Protein AF-A0AAD7LL39-F1 (afdb_monomer_lite)

InterPro domains:
  IPR026147 Rab3GAP catalytic subunit, conserved domain [PF13890] (1-96)
  IPR045700 Rab3GAP catalytic subunit [PTHR21422] (1-93)

Foldseek 3Di:
DQQVCLVPVPDDLLNVCCPVPVVQWAAPPPDPPPPPDDDDDDPDDPPPPRGTDGHPQCPDPPRPSVVCVVPHHNDHPVPDDDPDDPVVVVVVVVVVVVVVVVVVPD

Sequence (106 aa):
MLAFKAANPDAVFEDFIRWHSPGDWENSDIEASGSSDGLAIKDSEVNWTPRGKLSKRMSENGNLWRKIWDEAPAFPASEQKPLLDPNREGEKVNHICLHEIDMTIV

Structure (mmCIF, N/CA/C/O backbone):
data_AF-A0AAD7LL39-F1
#
_entry.id   AF-A0AAD7LL39-F1
#
loop_
_atom_site.group_PDB
_atom_site.id
_atom_site.type_symbol
_atom_site.label_atom_id
_atom_site.label_alt_id
_atom_site.label_comp_id
_atom_site.label_asym_id
_atom_site.label_entity_id
_atom_site.label_seq_id
_atom_site.pdbx_PDB_ins_code
_atom_site.Cartn_x
_atom_site.Cartn_y
_atom_site.Cartn_z
_atom_site.occupancy
_atom_site.B_iso_or_equiv
_atom_site.auth_seq_id
_atom_site.auth_com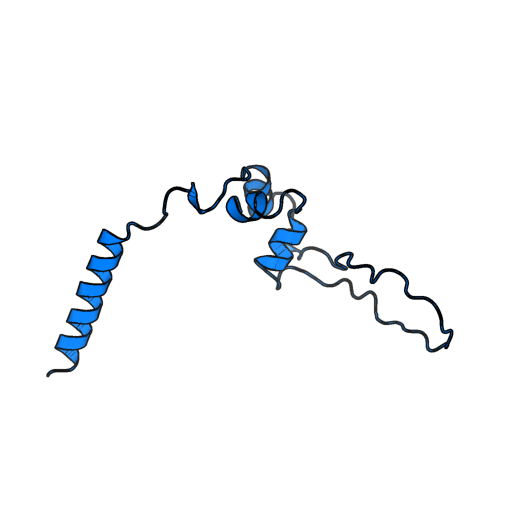p_id
_atom_site.auth_asym_id
_atom_site.auth_atom_id
_atom_site.pdbx_PDB_model_num
ATOM 1 N N . MET A 1 1 ? -1.164 1.679 3.645 1.00 89.56 1 MET A N 1
ATOM 2 C CA . MET A 1 1 ? -1.018 0.224 3.400 1.00 89.56 1 MET A CA 1
ATOM 3 C C . MET A 1 1 ? -1.979 -0.616 4.239 1.00 89.56 1 MET A C 1
ATOM 5 O O . MET A 1 1 ? -2.597 -1.502 3.672 1.00 89.56 1 MET A O 1
ATOM 9 N N . LEU A 1 2 ? -2.171 -0.331 5.536 1.00 93.81 2 LEU A N 1
ATOM 10 C CA . LEU A 1 2 ? -2.981 -1.162 6.447 1.00 93.81 2 LEU A CA 1
ATOM 11 C C . LEU A 1 2 ? -4.403 -1.463 5.929 1.00 93.81 2 LEU A C 1
ATOM 13 O O . LEU A 1 2 ? -4.785 -2.625 5.815 1.00 93.81 2 LEU A O 1
ATOM 17 N N . ALA A 1 3 ? -5.156 -0.423 5.553 1.00 94.69 3 ALA A N 1
ATOM 18 C CA . ALA A 1 3 ? -6.523 -0.578 5.043 1.00 94.69 3 ALA A CA 1
ATOM 19 C C . ALA A 1 3 ? -6.568 -1.331 3.708 1.00 94.69 3 ALA A C 1
ATOM 21 O O . ALA A 1 3 ? -7.483 -2.109 3.468 1.00 94.69 3 ALA A O 1
ATOM 22 N N . PHE A 1 4 ? -5.557 -1.128 2.860 1.00 94.88 4 PHE A N 1
ATOM 23 C CA . PHE A 1 4 ? -5.440 -1.834 1.589 1.00 94.88 4 PHE A CA 1
ATOM 24 C C . PHE A 1 4 ? -5.255 -3.339 1.813 1.00 94.88 4 PHE A C 1
ATOM 26 O O . PHE A 1 4 ? -5.957 -4.125 1.190 1.00 94.88 4 PHE A O 1
ATOM 33 N N . LYS A 1 5 ? -4.381 -3.735 2.748 1.00 96.12 5 LYS A N 1
ATOM 34 C CA . LYS A 1 5 ? -4.211 -5.142 3.143 1.00 96.12 5 LYS A CA 1
ATOM 35 C C . LYS A 1 5 ? -5.471 -5.731 3.780 1.00 96.12 5 LYS A C 1
ATOM 37 O O . LYS A 1 5 ? -5.810 -6.872 3.509 1.00 96.12 5 LYS A O 1
ATOM 42 N N . ALA A 1 6 ? -6.179 -4.958 4.606 1.00 96.19 6 ALA A N 1
ATOM 43 C CA . ALA A 1 6 ? -7.441 -5.406 5.203 1.00 96.19 6 ALA A CA 1
ATOM 44 C C . ALA A 1 6 ? -8.533 -5.652 4.153 1.00 96.19 6 ALA A C 1
ATOM 46 O O . ALA A 1 6 ? -9.289 -6.609 4.269 1.00 96.19 6 ALA A O 1
ATOM 47 N N . ALA A 1 7 ? -8.608 -4.797 3.133 1.00 95.88 7 ALA A N 1
ATOM 48 C CA . ALA A 1 7 ? -9.575 -4.931 2.050 1.00 95.88 7 ALA A CA 1
ATOM 49 C C . ALA A 1 7 ? -9.189 -6.012 1.025 1.00 95.88 7 ALA A C 1
ATOM 51 O O . ALA A 1 7 ? -10.069 -6.543 0.355 1.00 95.88 7 ALA A O 1
ATOM 52 N N . ASN A 1 8 ? -7.897 -6.338 0.903 1.00 95.62 8 ASN A N 1
ATOM 53 C CA . ASN A 1 8 ? -7.371 -7.287 -0.077 1.00 95.62 8 ASN A CA 1
ATOM 54 C C . ASN A 1 8 ? -6.424 -8.294 0.614 1.00 95.62 8 ASN A C 1
ATOM 56 O O . ASN A 1 8 ? -5.208 -8.086 0.601 1.00 95.62 8 ASN A O 1
ATOM 60 N N . PRO A 1 9 ? -6.953 -9.370 1.230 1.00 93.25 9 PRO A N 1
ATOM 61 C CA . PRO A 1 9 ? -6.159 -10.299 2.044 1.00 93.25 9 PRO A CA 1
ATOM 62 C C . PRO A 1 9 ? -5.040 -11.026 1.286 1.00 93.25 9 PRO A C 1
ATOM 64 O O . PRO A 1 9 ? -3.984 -11.278 1.861 1.00 93.25 9 PRO A O 1
ATOM 67 N N . ASP A 1 10 ? -5.253 -11.310 0.000 1.00 93.38 10 ASP A N 1
ATOM 68 C CA . ASP A 1 10 ? -4.298 -12.031 -0.853 1.00 93.38 10 ASP A CA 1
ATOM 69 C C . ASP A 1 10 ? -3.372 -11.093 -1.647 1.00 93.38 10 ASP A C 1
ATOM 71 O O . ASP A 1 10 ? -2.565 -11.550 -2.457 1.00 93.38 10 ASP A O 1
ATOM 75 N N . ALA A 1 11 ? -3.493 -9.775 -1.450 1.00 92.88 11 ALA A N 1
ATOM 76 C CA . ALA A 1 11 ? -2.711 -8.811 -2.209 1.00 92.88 11 ALA A CA 1
ATOM 77 C C . ALA A 1 11 ? -1.236 -8.842 -1.810 1.00 92.88 11 ALA A C 1
ATOM 79 O O . ALA A 1 11 ? -0.878 -8.828 -0.627 1.00 92.88 11 ALA A O 1
ATOM 80 N N . VAL A 1 12 ? -0.374 -8.783 -2.820 1.00 93.31 12 VAL A N 1
ATOM 81 C CA . VAL A 1 12 ? 1.070 -8.642 -2.632 1.00 93.31 12 VAL A CA 1
ATOM 82 C C . VAL A 1 12 ? 1.502 -7.182 -2.777 1.00 93.31 12 VAL A C 1
ATOM 84 O O . VAL A 1 12 ? 0.718 -6.297 -3.131 1.00 93.31 12 VAL A O 1
ATOM 87 N N . PHE A 1 13 ? 2.773 -6.905 -2.488 1.00 93.62 13 PHE A N 1
ATOM 88 C CA . PHE A 1 13 ? 3.325 -5.555 -2.594 1.00 93.62 13 PHE A CA 1
ATOM 89 C C . PHE A 1 13 ? 3.163 -4.980 -4.008 1.00 93.62 13 PHE A C 1
ATOM 91 O O . PHE A 1 13 ? 2.859 -3.804 -4.181 1.00 93.62 13 PHE A O 1
ATOM 98 N N . GLU A 1 14 ? 3.311 -5.824 -5.022 1.00 93.25 14 GLU A N 1
ATOM 99 C CA . GLU A 1 14 ? 3.163 -5.487 -6.431 1.00 93.25 14 GLU A CA 1
ATOM 100 C C . GLU A 1 14 ? 1.750 -4.974 -6.754 1.00 93.25 14 GLU A C 1
ATOM 102 O O . GLU A 1 14 ? 1.610 -3.979 -7.466 1.00 93.25 14 GLU A O 1
ATOM 107 N N . ASP A 1 15 ? 0.707 -5.562 -6.162 1.00 92.69 15 ASP A N 1
ATOM 108 C CA . ASP A 1 15 ? -0.674 -5.090 -6.324 1.00 92.69 15 ASP A CA 1
ATOM 109 C C . ASP A 1 15 ? -0.884 -3.720 -5.684 1.00 92.69 15 ASP A C 1
ATOM 111 O O . ASP A 1 15 ? -1.549 -2.851 -6.254 1.00 92.69 15 ASP A O 1
ATOM 115 N N . PHE A 1 16 ? -0.262 -3.493 -4.526 1.00 93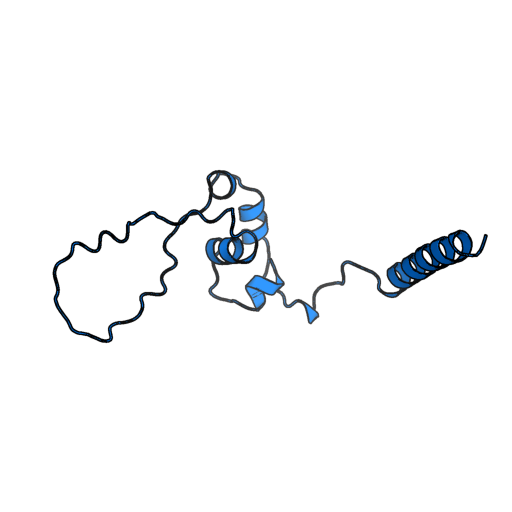.44 16 PHE A N 1
ATOM 116 C CA . PHE A 1 16 ? -0.290 -2.188 -3.881 1.00 93.44 16 PHE A CA 1
ATOM 117 C C . PHE A 1 16 ? 0.389 -1.115 -4.735 1.00 93.44 16 PHE A C 1
ATOM 119 O O . PHE A 1 16 ? -0.140 -0.012 -4.851 1.00 93.44 16 PHE A O 1
ATOM 126 N N . ILE A 1 17 ? 1.524 -1.422 -5.370 1.00 93.12 17 ILE A N 1
ATOM 127 C CA . ILE A 1 17 ? 2.217 -0.471 -6.249 1.00 93.12 17 ILE A CA 1
ATOM 128 C C . ILE A 1 17 ? 1.411 -0.192 -7.513 1.00 93.12 17 ILE A C 1
ATOM 130 O O . ILE A 1 17 ? 1.260 0.973 -7.869 1.00 93.12 17 ILE A O 1
ATOM 134 N N . ARG A 1 18 ? 0.811 -1.209 -8.139 1.00 91.12 18 ARG A N 1
ATOM 135 C CA . ARG A 1 18 ? -0.078 -1.015 -9.298 1.00 91.12 18 ARG A CA 1
ATOM 136 C C . ARG A 1 18 ? -1.225 -0.050 -9.002 1.00 91.12 18 ARG A C 1
ATOM 138 O O . ARG A 1 18 ? -1.607 0.721 -9.876 1.00 91.12 18 ARG A O 1
ATOM 145 N N . TRP A 1 19 ? -1.760 -0.084 -7.782 1.00 89.44 19 TRP A N 1
ATOM 146 C CA . TRP A 1 19 ? -2.842 0.801 -7.352 1.00 89.44 19 TRP A CA 1
ATOM 147 C C . TRP A 1 19 ? -2.354 2.187 -6.899 1.00 89.44 19 TRP A C 1
ATOM 149 O O . TRP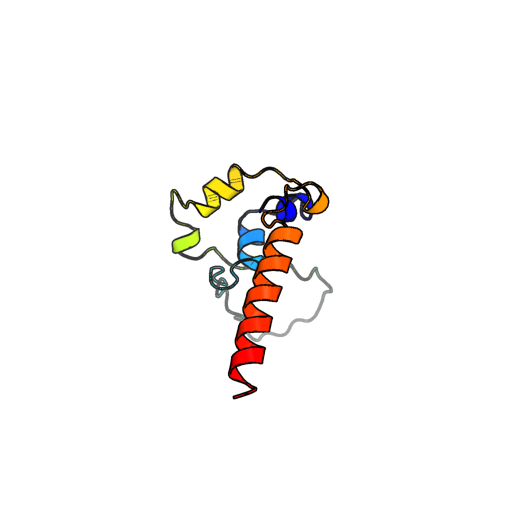 A 1 19 ? -2.920 3.203 -7.291 1.00 89.44 19 TRP A O 1
ATOM 159 N N . HIS A 1 20 ? -1.310 2.242 -6.071 1.00 91.12 20 HIS A N 1
ATOM 160 C CA . HIS A 1 20 ? -0.863 3.469 -5.403 1.00 91.12 20 HIS A CA 1
ATOM 161 C C . HIS A 1 20 ? 0.129 4.292 -6.233 1.00 91.12 20 HIS A C 1
ATOM 163 O O . HIS A 1 20 ? 0.187 5.513 -6.106 1.00 91.12 20 HIS A O 1
ATOM 169 N N . SER A 1 21 ? 0.954 3.634 -7.045 1.00 91.25 21 SER A N 1
ATOM 170 C CA . SER A 1 21 ? 1.926 4.289 -7.918 1.00 91.25 21 SER A CA 1
ATOM 171 C C . SER A 1 21 ? 1.994 3.587 -9.275 1.00 91.25 21 SER A C 1
ATOM 173 O O . SER A 1 21 ? 2.953 2.863 -9.552 1.00 91.25 21 SER A O 1
ATOM 175 N N . PRO A 1 22 ? 1.000 3.813 -10.155 1.00 88.44 22 PRO A N 1
ATOM 176 C CA . PRO A 1 22 ? 0.984 3.216 -11.489 1.00 88.44 22 PRO A CA 1
ATOM 177 C C . PRO A 1 22 ? 2.257 3.498 -12.302 1.00 88.44 22 PRO A C 1
ATOM 179 O O . PRO A 1 22 ? 2.672 2.663 -13.094 1.00 88.44 22 PRO A O 1
ATOM 182 N N . GLY A 1 23 ? 2.915 4.643 -12.078 1.00 90.75 23 GLY A N 1
ATOM 183 C CA . GLY A 1 23 ? 4.184 4.988 -12.733 1.00 90.75 23 GLY A CA 1
ATOM 184 C C . GLY A 1 23 ? 5.399 4.189 -12.244 1.00 90.75 23 GLY A C 1
ATOM 185 O O . GLY A 1 23 ? 6.431 4.195 -12.905 1.00 90.75 23 GLY A O 1
ATOM 186 N N . ASP A 1 24 ? 5.294 3.493 -11.107 1.00 93.19 24 ASP A N 1
ATOM 187 C CA . ASP A 1 24 ? 6.319 2.564 -10.616 1.00 93.19 24 ASP A CA 1
ATOM 188 C C . ASP A 1 24 ? 6.049 1.106 -11.032 1.00 93.19 24 ASP A C 1
ATOM 190 O O . ASP A 1 24 ? 6.743 0.197 -10.570 1.00 93.19 24 ASP A O 1
ATOM 194 N N . TRP A 1 25 ? 5.055 0.868 -11.890 1.00 91.88 25 TRP A N 1
ATOM 195 C CA . TRP A 1 25 ? 4.807 -0.423 -12.520 1.00 91.88 25 TRP A CA 1
ATOM 196 C C . TRP A 1 25 ? 5.248 -0.374 -13.985 1.00 91.88 25 TRP A C 1
ATOM 198 O O . TRP A 1 25 ? 4.638 0.292 -14.817 1.00 91.88 25 TRP A O 1
ATOM 208 N N . GLU A 1 26 ? 6.324 -1.082 -14.305 1.00 89.88 26 GLU A N 1
ATOM 209 C CA . GLU A 1 26 ? 6.815 -1.236 -15.669 1.00 89.88 26 GLU A CA 1
ATOM 210 C C . GLU A 1 26 ? 6.087 -2.423 -16.306 1.00 89.88 26 GLU A C 1
ATOM 212 O O . GLU A 1 26 ? 6.259 -3.569 -15.879 1.00 89.88 26 GLU A O 1
ATOM 217 N N . ASN A 1 27 ? 5.271 -2.175 -17.332 1.00 82.25 27 ASN A N 1
ATOM 218 C CA . ASN A 1 27 ? 4.722 -3.269 -18.126 1.00 82.25 27 ASN A CA 1
ATOM 219 C C . ASN A 1 27 ? 5.884 -4.044 -18.747 1.00 82.25 27 ASN A C 1
ATOM 221 O O . ASN A 1 27 ? 6.835 -3.463 -19.269 1.00 82.25 27 ASN A O 1
ATOM 225 N N . SER A 1 28 ? 5.834 -5.371 -18.669 1.00 70.50 28 SER A N 1
ATOM 226 C CA . SER A 1 28 ? 6.732 -6.165 -19.483 1.00 70.50 28 SER A CA 1
ATOM 227 C C . SER A 1 28 ? 6.235 -6.006 -20.906 1.00 70.50 28 SER A C 1
ATOM 229 O O . SER A 1 28 ? 5.128 -6.445 -21.222 1.00 70.50 28 SER A O 1
ATOM 231 N N . ASP A 1 29 ? 7.050 -5.385 -21.751 1.00 62.03 29 ASP A N 1
ATOM 232 C CA . ASP A 1 29 ? 6.887 -5.401 -23.201 1.00 62.03 29 ASP A CA 1
ATOM 233 C C . ASP A 1 29 ? 7.117 -6.839 -23.702 1.00 62.03 29 ASP A C 1
ATOM 235 O O . ASP A 1 29 ? 8.024 -7.143 -24.469 1.00 62.03 29 ASP A O 1
ATOM 239 N N . ILE A 1 30 ? 6.296 -7.788 -23.245 1.00 57.75 30 ILE A N 1
ATOM 240 C CA . ILE A 1 30 ? 5.923 -8.905 -24.092 1.00 57.75 30 ILE A CA 1
ATOM 241 C C . ILE A 1 30 ? 4.966 -8.261 -25.070 1.00 57.75 30 ILE A C 1
ATOM 243 O O . ILE A 1 30 ? 3.754 -8.221 -24.849 1.00 57.75 30 ILE A O 1
ATOM 247 N N . GLU A 1 31 ? 5.585 -7.671 -26.087 1.00 50.72 31 GLU A N 1
ATOM 248 C CA . GLU A 1 31 ? 5.001 -7.328 -27.359 1.00 50.72 31 GLU A CA 1
ATOM 249 C C . GLU A 1 31 ? 3.763 -8.188 -27.578 1.00 50.72 31 GLU A C 1
ATOM 251 O O . GLU A 1 31 ? 3.817 -9.427 -27.529 1.00 50.72 31 GLU A O 1
ATOM 256 N N . ALA A 1 32 ? 2.669 -7.526 -27.919 1.00 47.91 32 ALA A N 1
ATOM 257 C CA . ALA A 1 32 ? 1.717 -8.093 -28.845 1.00 47.91 32 ALA A CA 1
ATOM 258 C C . ALA A 1 32 ? 2.434 -8.372 -30.185 1.00 47.91 32 ALA A C 1
ATOM 260 O O . ALA A 1 32 ? 2.045 -7.870 -31.232 1.00 47.91 32 ALA A O 1
ATOM 261 N N . SER A 1 33 ? 3.448 -9.243 -30.174 1.00 45.28 33 SER A N 1
ATOM 262 C CA . SER A 1 33 ? 3.830 -10.082 -31.295 1.00 45.28 33 SER A CA 1
ATOM 263 C C . SER A 1 33 ? 2.721 -11.122 -31.451 1.00 45.28 33 SER A C 1
ATOM 265 O O . SER A 1 33 ? 2.907 -12.331 -31.350 1.00 45.28 33 SER A O 1
ATOM 267 N N . GLY A 1 34 ? 1.514 -10.614 -31.712 1.00 44.09 34 GLY A N 1
ATOM 268 C CA . GLY A 1 34 ? 0.584 -11.284 -32.586 1.00 44.09 34 GLY A CA 1
ATOM 269 C C . GLY A 1 34 ? 1.303 -11.406 -33.915 1.00 44.09 34 GLY A C 1
ATOM 270 O O . GLY A 1 34 ? 1.165 -10.560 -34.794 1.00 44.09 34 GLY A O 1
ATOM 271 N N . SER A 1 35 ? 2.120 -12.454 -34.018 1.00 43.28 35 SER A N 1
ATOM 272 C CA . SER A 1 35 ? 2.369 -13.097 -35.287 1.00 43.28 35 SER A CA 1
ATOM 273 C C . SER A 1 35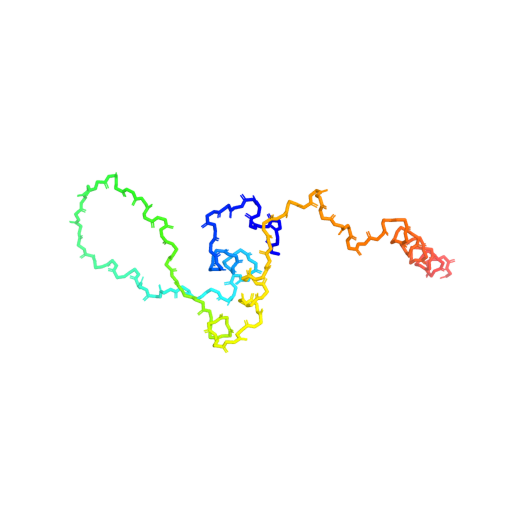 ? 0.987 -13.292 -35.887 1.00 43.28 35 SER A C 1
ATOM 275 O O . SER A 1 35 ? 0.122 -13.942 -35.295 1.00 43.28 35 SER A O 1
ATOM 277 N N . SER A 1 36 ? 0.753 -12.611 -36.998 1.00 52.38 36 SER A N 1
ATOM 278 C CA . SER A 1 36 ? -0.362 -12.871 -37.878 1.00 52.38 36 SER A CA 1
ATOM 279 C C . SER A 1 36 ? -0.294 -14.337 -38.293 1.00 52.38 36 SER A C 1
ATOM 281 O O . SER A 1 36 ? 0.386 -14.673 -39.257 1.00 52.38 36 SER A O 1
ATOM 283 N N . ASP A 1 37 ? -0.973 -15.215 -37.573 1.00 41.72 37 ASP A N 1
ATOM 284 C CA . ASP A 1 37 ? -1.525 -16.393 -38.212 1.00 41.72 37 ASP A CA 1
ATOM 285 C C . ASP A 1 37 ? -2.816 -16.784 -37.510 1.00 41.72 37 ASP A C 1
ATOM 287 O O . ASP A 1 37 ? -2.883 -16.957 -36.291 1.00 41.72 37 ASP A O 1
ATOM 291 N N . GLY A 1 38 ? -3.884 -16.785 -38.296 1.00 53.31 38 GLY A N 1
ATOM 292 C CA . GLY A 1 38 ? -5.228 -16.992 -37.805 1.00 53.31 38 GLY A CA 1
ATOM 293 C C . GLY A 1 38 ? -5.412 -18.435 -37.368 1.00 53.31 38 GLY A C 1
ATOM 294 O O . GLY A 1 38 ? -5.370 -19.345 -38.191 1.00 53.31 38 GLY A O 1
ATOM 295 N N . LEU A 1 39 ? -5.738 -18.642 -36.096 1.00 45.31 39 LEU A N 1
ATOM 296 C CA . LEU A 1 39 ? -6.501 -19.817 -35.709 1.00 45.31 39 LEU A CA 1
ATOM 297 C C . LEU A 1 39 ? -7.471 -19.463 -34.584 1.00 45.31 39 LEU A C 1
ATOM 299 O O . LEU A 1 39 ? -7.089 -19.046 -33.495 1.00 45.31 39 LEU A O 1
ATOM 303 N N . ALA A 1 40 ? -8.752 -19.585 -34.911 1.00 58.22 40 ALA A N 1
ATOM 304 C CA . ALA A 1 40 ? -9.869 -19.424 -34.000 1.00 58.22 40 ALA A CA 1
ATOM 305 C C . ALA A 1 40 ? -9.888 -20.513 -32.908 1.00 58.22 40 ALA A C 1
ATOM 307 O O . ALA A 1 40 ? -9.334 -21.596 -33.102 1.00 58.22 40 ALA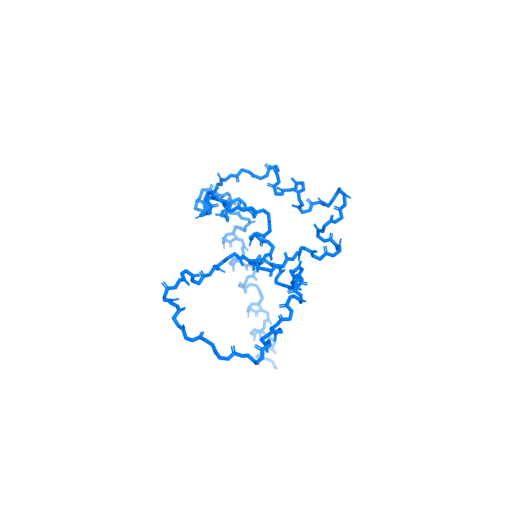 A O 1
ATOM 308 N N . ILE A 1 41 ? -10.691 -20.245 -31.862 1.00 53.88 41 ILE A N 1
ATOM 309 C CA . ILE A 1 41 ? -11.122 -21.127 -30.752 1.00 53.88 41 ILE A CA 1
ATOM 310 C C . ILE A 1 41 ? -10.110 -21.137 -29.583 1.00 53.88 41 ILE A C 1
ATOM 312 O O . ILE A 1 41 ? -8.969 -21.538 -29.750 1.00 53.88 41 ILE A O 1
ATOM 316 N N . LYS A 1 42 ? -10.430 -20.704 -28.355 1.00 45.19 42 LYS A N 1
ATOM 317 C CA . LYS A 1 42 ? -11.533 -21.106 -27.454 1.00 45.19 42 LYS A CA 1
ATOM 318 C C . LYS A 1 42 ? -11.665 -20.045 -26.348 1.00 45.19 42 LYS A C 1
ATOM 320 O O . LYS A 1 42 ? -10.644 -19.459 -25.994 1.00 45.19 42 LYS A O 1
ATOM 325 N N . ASP A 1 43 ? -12.855 -19.867 -25.774 1.00 51.34 43 ASP A N 1
ATOM 326 C CA . ASP A 1 43 ? -13.141 -19.066 -24.566 1.00 51.34 43 ASP A CA 1
ATOM 327 C C . ASP A 1 43 ? -12.309 -19.531 -23.354 1.00 51.34 43 ASP A C 1
ATOM 329 O O . ASP A 1 43 ? -12.782 -20.227 -22.457 1.00 51.34 43 ASP A O 1
ATOM 333 N N . SER A 1 44 ? -11.023 -19.204 -23.370 1.00 53.62 44 SER A N 1
ATOM 334 C CA . SER A 1 44 ? -10.014 -19.650 -22.419 1.00 53.62 44 SER A CA 1
ATOM 335 C C . SER A 1 44 ? -9.627 -18.422 -21.627 1.00 53.62 44 SER A C 1
ATOM 337 O O . SER A 1 44 ? -9.148 -17.464 -22.229 1.00 53.62 44 SER A O 1
ATOM 339 N N . GLU A 1 45 ? -9.920 -18.455 -20.326 1.00 54.25 45 GLU A N 1
ATOM 340 C CA . GLU A 1 45 ? -9.463 -17.537 -19.281 1.00 54.25 45 GLU A CA 1
ATOM 341 C C . GLU A 1 45 ? -8.636 -16.369 -19.815 1.00 54.25 45 GLU A C 1
ATOM 343 O O . GLU A 1 45 ? -7.456 -16.532 -20.141 1.00 54.25 45 GLU A O 1
ATOM 348 N N . VAL A 1 46 ? -9.241 -15.175 -19.873 1.00 55.34 46 VAL A N 1
ATOM 349 C CA . VAL A 1 46 ? -8.457 -13.938 -19.896 1.00 55.34 46 VAL A CA 1
ATOM 350 C C . VAL A 1 46 ? -7.511 -14.062 -18.717 1.00 55.34 46 VAL A C 1
ATOM 352 O O . VAL A 1 46 ? -7.930 -13.994 -17.562 1.00 55.34 46 VAL A O 1
ATOM 355 N N . ASN A 1 47 ? -6.257 -14.376 -19.016 1.00 55.06 47 ASN A N 1
ATOM 356 C CA . ASN A 1 47 ? -5.257 -14.609 -18.009 1.00 55.06 47 ASN A CA 1
ATOM 357 C C . ASN A 1 47 ? -4.954 -13.229 -17.420 1.00 55.06 47 ASN A C 1
ATOM 359 O O . ASN A 1 47 ? -4.093 -12.506 -17.914 1.00 55.06 47 ASN A O 1
ATOM 363 N N . TRP A 1 48 ? -5.726 -12.855 -16.396 1.00 58.28 48 TRP A N 1
ATOM 364 C CA . TRP A 1 48 ? -5.629 -11.603 -15.650 1.00 58.28 48 TRP A CA 1
ATOM 365 C C . TRP A 1 48 ? -4.322 -11.505 -14.852 1.00 58.28 48 TRP A C 1
ATOM 367 O O . TRP A 1 48 ? -4.205 -10.617 -14.007 1.00 58.28 48 TRP A O 1
ATOM 377 N N . THR A 1 49 ? -3.333 -12.382 -15.098 1.00 63.75 49 THR A N 1
ATOM 378 C CA . THR A 1 49 ? -2.017 -12.235 -14.482 1.00 63.75 49 THR A CA 1
ATOM 379 C C . THR A 1 49 ? -1.459 -10.865 -14.845 1.00 63.75 49 THR A C 1
ATOM 381 O O . THR A 1 49 ? -1.315 -10.535 -16.028 1.00 63.75 49 THR A O 1
ATOM 384 N N . PRO A 1 50 ? -1.159 -10.034 -13.836 1.00 67.44 50 PRO A N 1
ATOM 385 C CA . PRO A 1 50 ? -0.559 -8.739 -14.069 1.00 67.44 50 PRO A CA 1
ATOM 386 C C . PRO A 1 50 ? 0.800 -8.937 -14.735 1.00 67.44 50 PRO A C 1
ATOM 388 O O . PRO A 1 50 ? 1.757 -9.385 -14.108 1.00 67.44 50 PRO A O 1
ATOM 391 N N . ARG A 1 51 ? 0.884 -8.633 -16.030 1.00 78.50 51 ARG A N 1
ATOM 392 C CA . ARG A 1 51 ? 2.149 -8.655 -16.761 1.00 78.50 51 ARG A CA 1
ATOM 393 C C . ARG A 1 51 ? 2.895 -7.364 -16.457 1.00 78.50 51 ARG A C 1
ATOM 395 O O . ARG A 1 51 ? 2.415 -6.277 -16.765 1.00 78.50 51 ARG A O 1
ATOM 402 N N . GLY A 1 52 ? 4.043 -7.485 -15.808 1.00 85.50 52 GLY A N 1
ATOM 403 C CA . GLY A 1 52 ? 4.888 -6.350 -15.477 1.00 85.50 52 GLY A CA 1
ATOM 404 C C . GLY A 1 52 ? 5.814 -6.622 -14.310 1.00 85.50 52 GLY A C 1
ATOM 405 O O . GLY A 1 52 ? 5.843 -7.714 -13.743 1.00 85.50 52 GLY A O 1
ATOM 406 N N . LYS A 1 53 ? 6.614 -5.614 -13.996 1.00 90.88 53 LYS A N 1
ATOM 407 C CA . LYS A 1 53 ? 7.590 -5.628 -12.917 1.00 90.88 53 LYS A CA 1
ATOM 408 C C . LYS A 1 53 ? 7.614 -4.271 -12.232 1.00 90.88 53 LYS A C 1
ATOM 410 O O . LYS A 1 53 ? 7.186 -3.256 -12.772 1.00 90.88 53 LYS A O 1
ATOM 415 N N . LEU A 1 54 ? 8.152 -4.256 -11.027 1.00 93.31 54 LEU A N 1
ATOM 416 C CA . LEU A 1 54 ? 8.377 -3.020 -10.293 1.00 93.31 54 LEU A CA 1
ATOM 417 C C . LEU A 1 54 ? 9.463 -2.172 -10.955 1.00 93.31 54 LEU A C 1
ATOM 419 O O . LEU A 1 54 ? 10.446 -2.709 -11.470 1.00 93.31 54 LEU A O 1
ATOM 423 N N . SER A 1 55 ? 9.320 -0.851 -10.853 1.00 93.00 55 SER A N 1
ATOM 424 C CA . SER A 1 55 ? 10.339 0.100 -11.285 1.00 93.00 55 SER A CA 1
ATOM 425 C C . SER A 1 55 ? 11.671 -0.154 -10.590 1.00 93.00 55 SER A C 1
ATOM 427 O O . SER A 1 55 ? 11.729 -0.731 -9.497 1.00 93.00 55 SER A O 1
ATOM 429 N N . LYS A 1 56 ? 12.769 0.333 -11.174 1.00 92.12 56 LYS A N 1
ATOM 430 C CA . LYS A 1 56 ? 14.101 0.250 -10.544 1.00 92.12 56 LYS A CA 1
ATOM 431 C C . LYS A 1 56 ? 14.102 0.758 -9.094 1.00 92.12 56 LYS A C 1
ATOM 433 O O . LYS A 1 56 ? 14.668 0.118 -8.217 1.00 92.12 56 LYS A O 1
ATOM 438 N N . ARG A 1 57 ? 13.429 1.884 -8.837 1.00 92.50 57 ARG A N 1
ATOM 439 C CA . ARG A 1 57 ? 13.304 2.481 -7.497 1.00 92.50 57 ARG A CA 1
ATOM 440 C C . ARG A 1 57 ? 12.557 1.563 -6.528 1.00 92.50 57 ARG A C 1
ATOM 442 O O . ARG A 1 57 ? 12.907 1.477 -5.356 1.00 92.50 57 ARG A O 1
ATOM 449 N N . MET A 1 58 ? 11.510 0.897 -7.006 1.00 92.31 58 MET A N 1
ATOM 450 C CA . MET A 1 58 ? 10.623 0.093 -6.169 1.00 92.31 58 MET A CA 1
ATOM 451 C C . MET A 1 58 ? 11.113 -1.358 -5.983 1.00 92.31 58 MET A C 1
ATOM 453 O O . MET A 1 58 ? 10.725 -2.029 -5.022 1.00 92.31 58 MET A O 1
ATOM 457 N N . SER A 1 59 ? 12.001 -1.821 -6.865 1.00 92.44 59 SER A N 1
ATOM 458 C CA . SER A 1 59 ? 12.673 -3.129 -6.820 1.00 92.44 59 SER A CA 1
ATOM 459 C C . SER A 1 59 ? 14.010 -3.124 -6.069 1.00 92.44 59 SER A C 1
ATOM 461 O O . SER A 1 59 ? 14.572 -4.192 -5.829 1.00 92.44 59 SER A O 1
ATOM 463 N N . GLU A 1 60 ? 14.524 -1.954 -5.685 1.00 92.88 60 GLU A N 1
ATOM 464 C CA . GLU A 1 60 ? 15.832 -1.823 -5.043 1.00 92.88 60 GLU A CA 1
ATOM 465 C C . GLU A 1 60 ? 15.906 -2.559 -3.693 1.00 92.88 60 GLU A C 1
ATOM 467 O O . GLU A 1 60 ? 14.967 -2.555 -2.887 1.00 92.88 60 GLU A O 1
ATOM 472 N N . ASN A 1 61 ? 17.054 -3.193 -3.427 1.00 86.44 61 ASN A N 1
ATOM 473 C CA . ASN A 1 61 ? 17.287 -3.869 -2.157 1.00 86.44 61 ASN A CA 1
ATOM 474 C C . ASN A 1 61 ? 17.288 -2.847 -1.009 1.00 86.44 61 ASN A C 1
ATOM 476 O O . ASN A 1 61 ? 17.963 -1.823 -1.067 1.00 86.44 61 ASN A O 1
ATOM 480 N N . GLY A 1 62 ? 16.536 -3.131 0.053 1.00 87.75 62 GLY A N 1
ATOM 481 C CA . GLY A 1 62 ? 16.399 -2.227 1.191 1.00 87.75 62 GLY A CA 1
ATOM 482 C C . GLY A 1 62 ? 15.384 -1.095 1.000 1.00 87.75 62 GLY A C 1
ATOM 483 O O . GLY A 1 62 ? 15.328 -0.223 1.872 1.00 87.75 62 GLY A O 1
ATOM 484 N N . ASN A 1 63 ? 14.568 -1.131 -0.064 1.00 92.19 63 ASN A N 1
ATOM 485 C CA . ASN A 1 63 ? 13.472 -0.190 -0.301 1.00 92.19 63 ASN A CA 1
ATOM 486 C C . ASN A 1 63 ? 12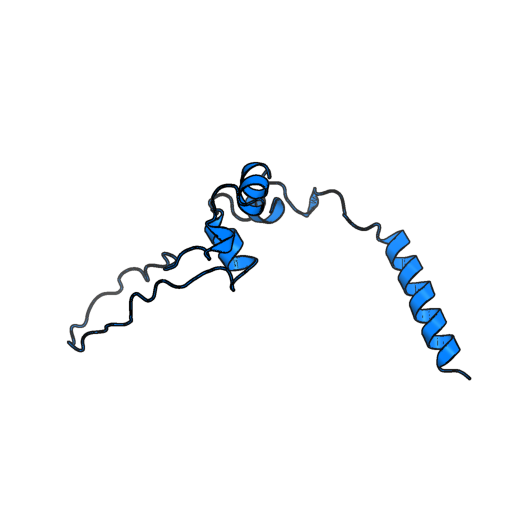.598 -0.007 0.955 1.00 92.19 63 ASN A C 1
ATOM 488 O O . ASN A 1 63 ? 11.999 -0.956 1.470 1.00 92.19 63 ASN A O 1
ATOM 492 N N . LEU A 1 64 ? 12.497 1.242 1.416 1.00 93.38 64 LEU A N 1
ATOM 493 C CA . LEU A 1 64 ? 11.699 1.619 2.580 1.00 93.38 64 LEU A CA 1
ATOM 494 C C . LEU A 1 64 ? 10.214 1.271 2.407 1.00 93.38 64 LEU A C 1
ATOM 496 O O . LEU A 1 64 ? 9.583 0.827 3.358 1.00 93.38 64 LEU A O 1
ATOM 500 N N . TRP A 1 65 ? 9.665 1.408 1.197 1.00 92.62 65 TRP A N 1
ATOM 501 C CA . TRP A 1 65 ? 8.270 1.060 0.912 1.00 92.62 65 TRP A CA 1
ATOM 502 C C . TRP A 1 65 ? 7.994 -0.422 1.129 1.00 92.62 65 TRP A C 1
ATOM 504 O O . TRP A 1 65 ? 6.950 -0.767 1.673 1.00 92.62 65 TRP A O 1
ATOM 514 N N . ARG A 1 66 ? 8.938 -1.290 0.749 1.00 94.75 66 ARG A N 1
ATOM 515 C CA . ARG A 1 66 ? 8.808 -2.731 0.966 1.00 94.75 66 ARG A CA 1
ATOM 516 C C . ARG A 1 66 ? 8.883 -3.073 2.455 1.00 94.75 66 ARG A C 1
ATOM 518 O O . ARG A 1 66 ? 8.029 -3.797 2.938 1.00 94.75 66 ARG A O 1
ATOM 525 N N . LYS A 1 67 ? 9.804 -2.455 3.203 1.00 94.81 67 LYS A N 1
ATOM 526 C CA . LYS A 1 67 ? 9.884 -2.620 4.668 1.00 94.81 67 LYS A CA 1
ATOM 527 C C . LYS A 1 67 ? 8.594 -2.198 5.374 1.00 94.81 67 LYS A C 1
ATOM 529 O O . LYS A 1 67 ? 8.039 -2.970 6.144 1.00 94.81 67 LYS A O 1
ATOM 534 N N . ILE A 1 68 ? 8.080 -1.005 5.059 1.00 94.38 68 ILE A N 1
ATOM 535 C CA . ILE A 1 68 ? 6.817 -0.510 5.630 1.00 94.38 68 ILE A CA 1
ATOM 536 C C . ILE A 1 68 ? 5.657 -1.427 5.236 1.00 94.38 68 ILE A C 1
ATOM 538 O O . ILE A 1 68 ? 4.768 -1.669 6.049 1.00 94.38 68 ILE A O 1
ATOM 542 N N . TRP A 1 69 ? 5.652 -1.947 4.005 1.00 94.44 69 TRP A N 1
ATOM 543 C CA . TRP A 1 69 ? 4.664 -2.935 3.591 1.00 94.44 69 TRP A CA 1
ATOM 544 C C . TRP A 1 69 ? 4.749 -4.187 4.453 1.00 94.44 69 TRP A C 1
ATOM 546 O O . TRP A 1 69 ? 3.725 -4.581 4.993 1.00 94.44 69 TRP A O 1
ATOM 556 N N . ASP A 1 70 ? 5.922 -4.785 4.627 1.00 94.06 70 ASP A N 1
ATOM 557 C CA . ASP A 1 70 ? 6.093 -6.024 5.392 1.00 94.06 70 ASP A CA 1
ATOM 558 C C . ASP A 1 70 ? 5.717 -5.848 6.875 1.00 94.06 70 ASP A C 1
ATOM 560 O O . ASP A 1 70 ? 5.057 -6.710 7.452 1.00 94.06 70 ASP A O 1
ATOM 564 N N . GLU A 1 71 ? 6.051 -4.699 7.468 1.00 95.62 71 GLU A N 1
ATOM 565 C CA . GLU A 1 71 ? 5.730 -4.361 8.862 1.00 95.62 71 GLU A CA 1
ATOM 566 C C . GLU A 1 71 ? 4.253 -3.984 9.078 1.00 95.62 71 GLU A C 1
ATOM 568 O O . GLU A 1 71 ? 3.727 -4.121 10.184 1.00 95.62 71 GLU A O 1
ATOM 573 N N . ALA A 1 72 ? 3.560 -3.498 8.044 1.00 93.62 72 ALA A N 1
ATOM 574 C CA . ALA A 1 72 ? 2.184 -3.033 8.165 1.00 93.62 72 ALA A CA 1
ATOM 575 C C . ALA A 1 72 ? 1.194 -4.201 8.357 1.00 93.62 72 ALA A C 1
ATOM 577 O O . ALA A 1 72 ? 1.051 -5.033 7.448 1.00 93.62 72 ALA A O 1
ATOM 578 N N . PRO A 1 73 ? 0.421 -4.232 9.460 1.00 94.50 73 PRO A N 1
ATOM 579 C CA . PRO A 1 73 ? -0.642 -5.214 9.638 1.00 94.50 73 PRO A CA 1
ATOM 580 C C . PRO A 1 73 ? -1.848 -4.906 8.738 1.00 94.50 73 PRO A C 1
ATOM 582 O O . PRO A 1 73 ? -2.057 -3.771 8.303 1.00 94.50 73 PRO A O 1
ATOM 585 N N . ALA A 1 74 ? -2.681 -5.912 8.480 1.00 95.62 74 ALA A N 1
ATOM 586 C CA . ALA A 1 74 ? -3.998 -5.694 7.893 1.00 95.62 74 ALA A CA 1
ATOM 587 C C . ALA A 1 74 ? -4.916 -5.071 8.954 1.00 95.62 74 ALA A C 1
ATOM 589 O O . ALA A 1 74 ? -5.220 -5.706 9.960 1.00 95.62 74 ALA A O 1
ATOM 590 N N . PHE A 1 75 ? -5.322 -3.816 8.753 1.00 95.31 75 PHE A N 1
ATOM 591 C CA . PHE A 1 75 ? -6.177 -3.109 9.707 1.00 95.31 75 PHE A CA 1
ATOM 592 C C . PHE A 1 75 ? -7.149 -2.169 8.977 1.00 95.31 75 PHE A C 1
ATOM 594 O O . PHE A 1 75 ? -6.689 -1.336 8.185 1.00 95.31 75 PHE A O 1
ATOM 601 N N . PRO A 1 76 ? -8.472 -2.285 9.179 1.00 94.31 76 PRO A N 1
ATOM 602 C CA . PRO A 1 76 ? -9.464 -1.552 8.398 1.00 94.31 76 PRO A CA 1
ATOM 603 C C . PRO A 1 76 ? -9.423 -0.047 8.683 1.00 94.31 76 PRO A C 1
ATOM 605 O O . PRO A 1 76 ? -9.095 0.392 9.782 1.00 94.31 76 PRO A O 1
ATOM 608 N N . ALA A 1 77 ? -9.776 0.764 7.681 1.00 91.94 77 ALA A N 1
ATOM 609 C CA . ALA A 1 77 ? -9.730 2.225 7.796 1.00 91.94 77 ALA A CA 1
ATOM 610 C C . ALA A 1 77 ? -10.640 2.769 8.911 1.00 91.94 77 ALA A C 1
ATOM 612 O O . ALA A 1 77 ? -10.283 3.746 9.558 1.00 91.94 77 ALA A O 1
ATOM 613 N N . SER A 1 78 ? -11.780 2.120 9.162 1.00 91.38 78 SER A N 1
ATOM 614 C CA . SER A 1 78 ? -12.745 2.508 10.199 1.00 91.38 78 SER A CA 1
ATOM 615 C C . SER A 1 78 ? -12.206 2.389 11.624 1.00 91.38 78 SER A C 1
ATOM 617 O O . SER A 1 78 ? -12.701 3.069 12.516 1.00 91.38 78 SER A O 1
ATOM 619 N N . GLU A 1 79 ? -11.213 1.528 11.846 1.00 93.00 79 GLU A N 1
ATOM 620 C CA . GLU A 1 79 ? -10.614 1.299 13.165 1.00 93.00 79 GLU A CA 1
ATOM 621 C C . GLU A 1 79 ? -9.288 2.053 13.339 1.00 93.00 79 GLU A C 1
ATOM 623 O O . GLU A 1 79 ? -8.753 2.145 14.445 1.00 93.00 79 GLU A O 1
ATOM 628 N N . GLN A 1 80 ? -8.743 2.619 12.258 1.00 91.44 80 GLN A N 1
ATOM 629 C CA . GLN A 1 80 ? -7.517 3.409 12.307 1.00 91.44 80 GLN A CA 1
ATOM 630 C C . GLN A 1 80 ? -7.743 4.726 13.041 1.00 91.44 80 GLN A C 1
ATOM 632 O O . GLN A 1 80 ? -8.741 5.417 12.841 1.00 91.44 80 GLN A O 1
ATOM 637 N N . LYS A 1 81 ? -6.758 5.115 13.858 1.00 89.00 81 LYS A N 1
ATOM 638 C CA . LYS A 1 81 ? -6.749 6.433 14.490 1.00 89.00 81 LYS A CA 1
ATOM 639 C C . LYS A 1 81 ? -6.758 7.512 13.392 1.00 89.00 81 LYS A C 1
ATOM 641 O O . LYS A 1 81 ? -5.842 7.506 12.564 1.00 89.00 81 LYS A O 1
ATOM 646 N N . PRO A 1 82 ? -7.727 8.446 13.393 1.00 85.88 82 PRO A N 1
ATOM 647 C CA . PRO A 1 82 ? -7.747 9.540 12.433 1.00 85.88 82 PRO A CA 1
ATOM 648 C C . PRO A 1 82 ? -6.437 10.333 12.471 1.00 85.88 82 PRO A C 1
ATOM 650 O O . PRO A 1 82 ? -5.940 10.680 13.544 1.00 85.88 82 PRO A O 1
ATOM 653 N N . LEU A 1 83 ? -5.872 10.606 11.291 1.00 83.81 83 LEU A N 1
ATOM 654 C CA . LEU A 1 83 ? -4.656 11.418 11.157 1.00 83.81 83 LEU A CA 1
ATOM 655 C C . LEU A 1 83 ? -4.922 12.895 11.458 1.00 83.81 83 LEU A C 1
ATOM 657 O O . LEU A 1 83 ? -4.050 13.595 11.969 1.00 83.81 83 LEU A O 1
ATOM 661 N N . LEU A 1 84 ? -6.124 13.353 11.115 1.00 83.31 84 LEU A N 1
ATOM 662 C CA . LEU A 1 84 ? -6.570 14.725 11.283 1.00 83.31 84 LEU A CA 1
ATOM 663 C C . LEU A 1 84 ? -7.636 14.781 12.369 1.00 83.31 84 LEU A C 1
ATOM 665 O O . LEU A 1 84 ? -8.464 13.877 12.481 1.00 83.31 84 LEU A O 1
ATOM 669 N N . ASP A 1 85 ? -7.607 15.862 13.141 1.00 85.00 85 ASP A N 1
ATOM 670 C CA . ASP A 1 85 ? -8.670 16.201 14.078 1.00 85.00 85 ASP A CA 1
ATOM 671 C C . ASP A 1 85 ? -9.710 17.053 13.334 1.00 85.00 85 ASP A C 1
ATOM 673 O O . ASP A 1 85 ? -9.405 18.199 12.986 1.00 85.00 85 ASP A O 1
ATOM 677 N N . PRO A 1 86 ? -10.922 16.529 13.075 1.00 83.00 86 PRO A N 1
ATOM 678 C CA . PRO A 1 86 ? -11.931 17.240 12.297 1.00 83.00 86 PRO A CA 1
ATOM 679 C C . PRO A 1 86 ? -12.298 18.608 12.880 1.00 83.00 86 PRO A C 1
ATOM 681 O O . PRO A 1 86 ? -12.566 19.534 12.118 1.00 83.00 86 PRO A O 1
ATOM 684 N N . ASN A 1 87 ? -12.273 18.761 14.209 1.00 82.12 87 ASN A N 1
ATOM 685 C CA . ASN A 1 87 ? -12.628 20.022 14.863 1.00 82.12 87 ASN A CA 1
ATOM 686 C C . ASN A 1 87 ? -11.554 21.079 14.606 1.00 82.12 87 ASN A C 1
ATOM 688 O O . ASN A 1 87 ? -11.844 22.185 14.156 1.00 82.12 87 ASN A O 1
ATOM 692 N N . ARG A 1 88 ? -10.290 20.700 14.812 1.00 81.56 88 ARG A N 1
ATOM 693 C CA . ARG A 1 88 ? -9.144 21.586 14.596 1.00 81.56 88 ARG A CA 1
ATOM 694 C C . ARG A 1 88 ? -8.963 21.951 13.124 1.00 81.56 88 ARG A C 1
ATOM 696 O O . ARG A 1 88 ? -8.598 23.083 12.819 1.00 81.56 88 ARG A O 1
ATOM 703 N N . GLU A 1 89 ? -9.175 21.015 12.200 1.00 82.88 89 GLU A N 1
ATOM 704 C CA . GLU A 1 89 ? -9.124 21.331 10.767 1.00 82.88 89 GLU A CA 1
ATOM 705 C C . GLU A 1 89 ? -10.299 22.231 10.347 1.00 82.88 89 GLU A C 1
ATOM 707 O O . GLU A 1 89 ? -10.097 23.158 9.566 1.00 82.88 89 GLU A O 1
ATOM 712 N N . GLY A 1 90 ? -11.492 22.036 10.922 1.00 77.94 90 GLY A N 1
ATOM 713 C CA . GLY A 1 90 ? -12.641 22.922 10.712 1.00 77.94 90 GLY A CA 1
ATOM 714 C C . GLY A 1 90 ? -12.376 24.369 11.147 1.00 77.94 90 GLY A C 1
ATOM 715 O O . GLY A 1 90 ? -12.709 25.305 10.422 1.00 77.94 90 GLY A O 1
ATOM 716 N N . GLU A 1 91 ? -11.701 24.573 12.280 1.00 79.06 91 GLU A N 1
ATOM 717 C CA . GLU A 1 91 ? -11.290 25.908 12.736 1.00 79.06 91 GLU A CA 1
ATOM 718 C C . GLU A 1 91 ? -10.291 26.574 11.780 1.00 79.06 91 GLU A C 1
ATOM 720 O O . GLU A 1 91 ? -10.441 27.753 11.456 1.00 79.06 91 GLU A O 1
ATOM 725 N N . LYS A 1 92 ? -9.306 25.832 11.252 1.00 72.25 92 LYS A N 1
ATOM 726 C CA . LYS A 1 92 ? -8.367 26.382 10.256 1.00 72.25 92 LYS A CA 1
ATOM 727 C C . LYS A 1 92 ? -9.081 26.848 8.990 1.00 72.25 92 LYS A C 1
ATOM 729 O O . LYS A 1 92 ? -8.725 27.896 8.456 1.00 72.25 92 LYS A O 1
ATOM 734 N N . VAL A 1 93 ? -10.082 26.099 8.523 1.00 69.12 93 VAL A N 1
ATOM 735 C CA . VAL A 1 93 ? -10.885 26.486 7.353 1.00 69.12 93 VAL A CA 1
ATOM 736 C C . VAL A 1 93 ? -11.670 27.768 7.635 1.00 69.12 93 VAL A C 1
ATOM 738 O O . VAL A 1 93 ? -11.670 28.658 6.791 1.00 69.12 93 VAL A O 1
ATOM 741 N N . ASN A 1 94 ? -12.238 27.932 8.836 1.00 60.41 94 ASN A N 1
ATOM 742 C CA . ASN A 1 94 ? -12.894 29.188 9.218 1.00 60.41 94 ASN A CA 1
ATOM 743 C C . ASN A 1 94 ? -11.930 30.383 9.155 1.00 60.41 94 ASN A C 1
ATOM 745 O O . ASN A 1 94 ? -12.288 31.432 8.629 1.00 60.41 94 ASN A O 1
ATOM 749 N N . HIS A 1 95 ? -10.696 30.234 9.643 1.00 60.97 95 HIS A N 1
ATOM 750 C CA . HIS A 1 95 ? -9.708 31.315 9.594 1.00 60.97 95 HIS A CA 1
ATOM 751 C C . HIS A 1 95 ? -9.244 31.649 8.168 1.00 60.97 95 HIS A C 1
ATOM 753 O O . HIS A 1 95 ? -9.048 32.822 7.861 1.00 60.97 95 HIS A O 1
ATOM 759 N N . ILE A 1 96 ? -9.100 30.650 7.292 1.00 63.03 96 ILE A N 1
ATOM 760 C CA . ILE A 1 96 ? -8.725 30.860 5.885 1.00 63.03 96 ILE A CA 1
ATOM 761 C C . ILE A 1 96 ? -9.870 31.538 5.119 1.00 63.03 96 ILE A C 1
ATOM 763 O O . ILE A 1 96 ? -9.647 32.550 4.458 1.00 63.03 96 ILE A O 1
ATOM 767 N N . CYS A 1 97 ? -11.103 31.040 5.258 1.00 57.56 97 CYS A N 1
ATOM 768 C CA . CYS A 1 97 ? -12.260 31.598 4.560 1.00 57.56 97 CYS A CA 1
ATOM 769 C C . CYS A 1 97 ? -12.600 33.021 5.027 1.00 57.56 97 CYS A C 1
ATOM 771 O O . CYS A 1 97 ? -12.980 33.848 4.206 1.00 57.56 97 CYS A O 1
ATOM 773 N N . LEU A 1 98 ? -12.433 33.347 6.314 1.00 58.16 98 LEU A N 1
ATOM 774 C CA . LEU A 1 98 ? -12.653 34.714 6.806 1.00 58.16 98 LEU A CA 1
ATOM 775 C C . LEU A 1 98 ? -11.583 35.698 6.304 1.00 58.16 98 LEU A C 1
ATOM 777 O O . LEU A 1 98 ? -11.914 36.841 6.008 1.00 58.16 98 LEU A O 1
ATOM 781 N N . HIS A 1 99 ? -10.330 35.258 6.138 1.00 57.06 99 HIS A N 1
ATOM 782 C CA . HIS A 1 99 ? -9.268 36.108 5.591 1.00 57.06 99 HIS A CA 1
ATOM 783 C C . HIS A 1 99 ? -9.460 36.400 4.089 1.00 57.06 99 HIS A C 1
ATOM 785 O O . HIS A 1 99 ? -9.144 37.496 3.632 1.00 57.06 99 HIS A O 1
ATOM 791 N N . GLU A 1 100 ? -10.013 35.458 3.315 1.00 54.78 100 GLU A N 1
ATOM 792 C CA . GLU A 1 100 ? -10.374 35.692 1.905 1.00 54.78 100 GLU A CA 1
ATOM 793 C C . GLU A 1 100 ? -11.610 36.595 1.744 1.00 54.78 100 GLU A C 1
ATOM 795 O O . GLU A 1 100 ? -11.680 37.382 0.796 1.00 54.78 100 GLU A O 1
ATOM 800 N N . ILE A 1 101 ? -12.567 36.537 2.679 1.00 56.47 101 ILE A N 1
ATOM 801 C CA . ILE A 1 101 ? -13.750 37.413 2.668 1.00 56.47 101 ILE A CA 1
ATOM 802 C C . ILE A 1 101 ? -13.363 38.863 3.002 1.00 56.47 101 ILE A C 1
ATOM 804 O O . ILE A 1 101 ? -13.812 39.774 2.305 1.00 56.47 101 ILE A O 1
ATOM 808 N N . ASP A 1 102 ? -12.480 39.091 3.981 1.00 56.31 102 ASP A N 1
ATOM 809 C CA . ASP A 1 102 ? -12.000 40.443 4.318 1.00 56.31 102 ASP A CA 1
ATOM 810 C C . ASP A 1 102 ? -11.164 41.080 3.188 1.00 56.31 102 ASP A C 1
ATOM 812 O O . ASP A 1 102 ? -11.208 42.294 2.998 1.00 56.31 102 ASP A O 1
ATOM 816 N N . MET A 1 103 ? -10.461 40.279 2.377 1.00 58.31 103 MET A N 1
ATOM 817 C CA . MET A 1 103 ? -9.693 40.754 1.210 1.00 58.31 103 MET A CA 1
ATOM 818 C C . MET A 1 103 ? -10.542 40.992 -0.053 1.00 58.31 103 MET A C 1
ATOM 820 O O . MET A 1 103 ? -10.021 41.496 -1.046 1.00 58.31 103 MET A O 1
ATOM 824 N N . THR A 1 104 ? -11.832 40.635 -0.037 1.00 54.66 104 THR A N 1
ATOM 825 C CA . THR A 1 104 ? -12.763 40.827 -1.169 1.00 54.66 104 THR A CA 1
ATOM 826 C C . THR A 1 104 ? -13.755 41.980 -0.926 1.00 54.66 104 THR A C 1
ATOM 828 O O . THR A 1 104 ? -14.460 42.389 -1.847 1.00 54.66 104 THR A O 1
ATOM 831 N N . ILE A 1 105 ? -13.819 42.532 0.295 1.00 55.66 105 ILE A N 1
ATOM 832 C CA . ILE A 1 105 ? -14.750 43.614 0.689 1.00 55.66 105 ILE A CA 1
ATOM 833 C C . ILE A 1 105 ? -14.033 44.976 0.885 1.00 55.66 105 ILE A C 1
ATOM 835 O O . ILE A 1 105 ? -14.629 45.930 1.384 1.00 55.66 105 ILE A O 1
ATOM 839 N N . VAL A 1 106 ? -12.783 45.129 0.426 1.00 48.38 106 VAL A N 1
ATOM 840 C CA . VAL A 1 106 ? -12.094 46.438 0.338 1.00 48.38 106 VAL A CA 1
ATOM 841 C C . VAL A 1 106 ? -11.777 46.795 -1.105 1.00 48.38 106 VAL A C 1
ATOM 843 O O . VAL A 1 106 ? -11.201 45.938 -1.808 1.00 48.38 106 VAL A O 1
#

Organism: Quillaja saponaria (NCBI:txid32244)

pLDDT: mean 78.18, std 17.82, range [41.72, 96.19]

Secondary structure (DSSP, 8-state):
-HHHHHH-TT--HHHHHHHH-GGGEE---------S----------------EE-HHHHSTT-HHHHHHHH-----GGGSPPSS-HHHHHHHHHHHHHHHHHTT--

Radius of gyration: 23.18 Å; chains: 1; bounding box: 32×68×53 Å